Protein AF-A0AA38TGA8-F1 (afdb_monomer)

Solvent-accessible surface area (backbone atoms only — not comparable to full-atom values): 7146 Å² total; per-residue (Å²): 134,78,83,82,75,87,63,73,65,59,60,62,45,50,34,35,58,71,50,41,42,69,61,51,52,55,50,38,69,77,39,59,72,59,74,74,44,58,50,99,60,44,40,33,56,56,46,43,9,53,48,62,69,27,58,76,52,35,55,53,45,75,81,39,93,60,36,64,68,60,64,67,44,45,30,80,85,68,41,39,51,68,51,48,33,54,54,41,54,53,51,54,51,75,76,38,98,62,65,70,72,49,51,56,55,49,53,52,49,50,50,53,54,51,53,52,56,51,65,56,74,77,115

Secondary structure (DSSP, 8-state):
-------SHHHHHHHHHTT-HHHHHHHHHH-GGGGG---TTS--HHHHHHHTT-HHHHGGGGG-TTHHHHHT---TTS--HHHHHHHHHHHHHHH-S-HHHHHHHHHHHHHHHHHHHHHHTT-

InterPro domains:
  IPR036770 Ankyrin repeat-containing domain superfamily [G3DSA:1.25.40.20] (9-91)
  IPR036770 Ankyrin repeat-containing domain superfamily [SSF48403] (10-84)

Radius of gyration: 15.22 Å; Cα contacts (8 Å, |Δi|>4): 102; chains: 1; bounding box: 31×44×45 Å

pLDDT: mean 82.22, std 15.57, range [35.72, 97.19]

Sequence (123 aa):
MGPVYKYPSNILFDATKMGNTLFVIELLRAYPTLTWMRNDDGVTIFHVAAMHRHLGIYNILYDIRARHAITSLIDVNGNTMLHLIGMTSKKMREETSRASLFMQRELLWFTIVAEIEKTISLN

Foldseek 3Di:
DDDPPPPDVCVLLVCLLVLVLVVNVVVCVVPVVLQCDADPQRAHSLLSNLLNVNVSNVVVLVVDPCSLVNQPGATPVRHGSLNSNVVSLVVVCVVDPDNPVSVVVSVVSSVVVVVVNVVSVPD

Structure (mmCIF, N/CA/C/O backbone):
data_AF-A0AA38TGA8-F1
#
_entry.id   AF-A0AA38TGA8-F1
#
loop_
_atom_site.group_PDB
_atom_site.id
_atom_site.type_symbol
_atom_site.label_atom_id
_atom_site.label_alt_id
_atom_site.label_comp_id
_atom_site.label_asym_id
_atom_site.label_entity_id
_atom_site.label_seq_id
_atom_site.pdbx_PDB_ins_code
_atom_site.Cartn_x
_atom_site.Cartn_y
_atom_site.Cartn_z
_atom_site.occupancy
_atom_site.B_iso_or_equiv
_atom_site.auth_seq_id
_atom_site.auth_comp_id
_atom_site.auth_asym_id
_atom_site.auth_atom_id
_atom_site.pdbx_PDB_model_num
ATOM 1 N N . MET A 1 1 ? 2.046 -19.776 -30.322 1.00 41.06 1 MET A N 1
ATOM 2 C CA . MET A 1 1 ? 1.873 -19.181 -28.981 1.00 41.06 1 MET A CA 1
ATOM 3 C C . MET A 1 1 ? 1.027 -17.933 -29.162 1.00 41.06 1 MET A C 1
ATOM 5 O O . MET A 1 1 ? 1.445 -17.058 -29.906 1.00 41.06 1 MET A O 1
ATOM 9 N N . GLY A 1 2 ? -0.203 -17.927 -28.644 1.00 35.72 2 GLY A N 1
ATOM 10 C CA . GLY A 1 2 ? -1.121 -16.792 -28.799 1.00 35.72 2 GLY A CA 1
ATOM 11 C C . GLY A 1 2 ? -0.661 -15.574 -27.989 1.00 35.72 2 GLY A C 1
ATOM 12 O O . GLY A 1 2 ? 0.179 -15.734 -27.100 1.00 35.72 2 GLY A O 1
ATOM 13 N N . PRO A 1 3 ? -1.178 -14.370 -28.284 1.00 42.81 3 PRO A N 1
ATOM 14 C CA . PRO A 1 3 ? -0.846 -13.182 -27.512 1.00 42.81 3 PRO A CA 1
ATOM 15 C C . PRO A 1 3 ? -1.195 -13.419 -26.041 1.00 42.81 3 PRO A C 1
ATOM 17 O O . PRO A 1 3 ? -2.298 -13.857 -25.713 1.00 42.81 3 PRO A O 1
ATOM 20 N N . VAL A 1 4 ? -0.241 -13.139 -25.151 1.00 49.91 4 VAL A N 1
ATOM 21 C CA . VAL A 1 4 ? -0.507 -13.019 -23.717 1.00 49.91 4 VAL A CA 1
ATOM 22 C C . VAL A 1 4 ? -1.418 -11.809 -23.574 1.00 49.91 4 VAL A C 1
ATOM 24 O O . VAL A 1 4 ? -0.975 -10.665 -23.649 1.00 49.91 4 VAL A O 1
ATOM 27 N N . TYR A 1 5 ? -2.720 -12.054 -23.484 1.00 43.16 5 TYR A N 1
ATOM 28 C CA . TYR A 1 5 ? -3.689 -10.992 -23.306 1.00 43.16 5 TYR A CA 1
ATOM 29 C C . TYR A 1 5 ? -3.402 -10.277 -21.981 1.00 43.16 5 TYR A C 1
ATOM 31 O O . TYR A 1 5 ? -3.538 -10.859 -20.903 1.00 43.16 5 TYR A O 1
ATOM 39 N N . LYS A 1 6 ? -3.020 -9.001 -22.074 1.00 48.25 6 LYS A N 1
ATOM 40 C CA . LYS A 1 6 ? -2.869 -8.055 -20.962 1.00 48.25 6 LYS A CA 1
ATOM 41 C C . LYS A 1 6 ? -4.276 -7.703 -20.416 1.00 48.25 6 LYS A C 1
ATOM 43 O O . LYS A 1 6 ? -4.769 -6.601 -20.612 1.00 48.25 6 LYS A O 1
ATOM 48 N N . TYR A 1 7 ? -4.992 -8.679 -19.844 1.00 43.69 7 TYR A N 1
ATOM 49 C CA . TYR A 1 7 ? -6.275 -8.483 -19.139 1.00 43.69 7 TYR A CA 1
ATOM 50 C C . TYR A 1 7 ? -6.030 -7.854 -17.749 1.00 43.69 7 TYR A C 1
ATOM 52 O O . TYR A 1 7 ? -4.888 -7.796 -17.301 1.00 43.69 7 TYR A O 1
ATOM 60 N N . PRO A 1 8 ? -7.088 -7.568 -16.967 1.00 50.03 8 PRO A N 1
ATOM 61 C CA . PRO A 1 8 ? -7.586 -6.274 -16.464 1.00 50.03 8 PRO A CA 1
ATOM 62 C C . PRO A 1 8 ? -6.664 -5.531 -15.461 1.00 50.03 8 PRO A C 1
ATOM 64 O O . PRO A 1 8 ? -7.123 -4.669 -14.714 1.00 50.03 8 PRO A O 1
ATOM 67 N N . SER A 1 9 ? -5.371 -5.856 -15.421 1.00 57.56 9 SER A N 1
ATOM 68 C CA . SER A 1 9 ? -4.396 -5.409 -14.424 1.00 57.56 9 SER A CA 1
ATOM 69 C C . SER A 1 9 ? -4.209 -3.895 -14.362 1.00 57.56 9 SER A C 1
ATOM 71 O O . SER A 1 9 ? -3.792 -3.401 -13.327 1.00 57.56 9 SER A O 1
ATOM 73 N N . ASN A 1 10 ? -4.584 -3.132 -15.392 1.00 71.00 10 ASN A N 1
ATOM 74 C CA . ASN A 1 10 ? -4.602 -1.677 -15.264 1.00 71.00 10 ASN A CA 1
ATOM 75 C C . ASN A 1 10 ? -5.788 -1.180 -14.437 1.00 71.00 10 ASN A C 1
ATOM 77 O O . ASN A 1 10 ? -5.587 -0.351 -13.566 1.00 71.00 10 ASN A O 1
ATOM 81 N N . ILE A 1 11 ? -7.008 -1.701 -14.615 1.00 89.81 11 ILE A N 1
ATOM 82 C CA . ILE A 1 11 ? -8.192 -1.031 -14.050 1.00 89.81 11 ILE A CA 1
ATOM 83 C C . ILE A 1 11 ? -8.229 -1.074 -12.521 1.00 89.81 11 ILE A C 1
ATOM 85 O O . ILE A 1 11 ? -8.612 -0.094 -11.888 1.00 89.81 11 ILE A O 1
ATOM 89 N N . LEU A 1 12 ? -7.794 -2.185 -11.914 1.00 93.56 12 LEU A N 1
ATOM 90 C CA . LEU A 1 12 ? -7.710 -2.302 -10.459 1.00 93.56 12 LEU A CA 1
ATOM 91 C C . LEU A 1 12 ? -6.641 -1.351 -9.896 1.00 93.56 12 LEU A C 1
ATOM 93 O O . LEU A 1 12 ? -6.877 -0.679 -8.891 1.00 93.56 12 LEU A O 1
ATOM 97 N N . PHE A 1 13 ? -5.482 -1.267 -10.549 1.00 94.56 13 PHE A N 1
ATOM 98 C CA . PHE A 1 13 ? -4.386 -0.400 -10.122 1.00 94.56 13 PHE A CA 1
ATOM 99 C C . PHE A 1 13 ? -4.683 1.080 -10.391 1.00 94.56 13 PHE A C 1
ATOM 101 O O . PHE A 1 13 ? -4.394 1.913 -9.536 1.00 94.56 13 PHE A O 1
ATOM 108 N N . ASP A 1 14 ? -5.337 1.406 -11.503 1.00 94.56 14 ASP A N 1
ATOM 109 C CA . ASP A 1 14 ? -5.824 2.742 -11.846 1.00 94.56 14 ASP A CA 1
ATOM 110 C C . ASP A 1 14 ? -6.881 3.196 -10.838 1.00 94.56 14 ASP A C 1
ATOM 112 O O . ASP A 1 14 ? -6.757 4.268 -10.249 1.00 94.56 14 ASP A O 1
ATOM 116 N N . ALA A 1 15 ? -7.880 2.355 -10.551 1.00 95.94 15 ALA A N 1
ATOM 117 C CA . ALA A 1 15 ? -8.873 2.629 -9.516 1.00 95.94 15 ALA A CA 1
ATOM 118 C 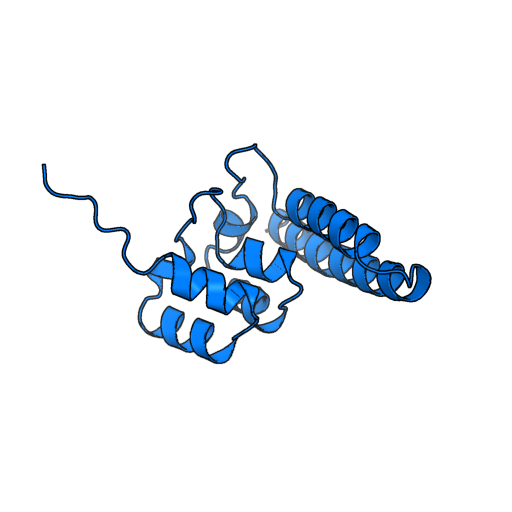C . ALA A 1 15 ? -8.218 2.842 -8.145 1.00 95.94 15 ALA A C 1
ATOM 120 O O . ALA A 1 15 ? -8.587 3.770 -7.424 1.00 95.94 15 ALA A O 1
ATOM 121 N N . THR A 1 16 ? -7.208 2.034 -7.814 1.00 96.69 16 THR A N 1
ATOM 122 C CA . THR A 1 16 ? -6.440 2.188 -6.576 1.00 96.69 16 THR A CA 1
ATOM 123 C C . THR A 1 16 ? -5.682 3.510 -6.540 1.00 96.69 16 THR A C 1
ATOM 125 O O . THR A 1 16 ? -5.768 4.236 -5.555 1.00 96.69 16 THR A O 1
ATOM 128 N N . LYS A 1 17 ? -4.985 3.863 -7.622 1.00 95.25 17 LYS A N 1
ATOM 129 C CA . LYS A 1 17 ? -4.247 5.121 -7.770 1.00 95.25 17 LYS A CA 1
ATOM 130 C C . LYS A 1 17 ? -5.159 6.343 -7.638 1.00 95.25 17 LYS A C 1
ATOM 132 O O . LYS A 1 17 ? -4.773 7.333 -7.019 1.00 95.25 17 LYS A O 1
ATOM 137 N N . MET A 1 18 ? -6.377 6.252 -8.170 1.00 95.56 18 MET A N 1
ATOM 138 C CA . MET A 1 18 ? -7.403 7.298 -8.096 1.00 95.56 18 MET A CA 1
ATOM 139 C C . MET A 1 18 ? -8.191 7.300 -6.775 1.00 95.56 18 MET A C 1
ATOM 141 O O . MET A 1 18 ? -9.022 8.181 -6.571 1.00 95.56 18 MET A O 1
ATOM 145 N N . GLY A 1 19 ? -7.956 6.341 -5.874 1.00 96.25 19 GLY A N 1
ATOM 146 C CA . GLY A 1 19 ? -8.628 6.274 -4.573 1.00 96.25 19 GLY A CA 1
ATOM 147 C C . GLY A 1 19 ? -10.076 5.785 -4.626 1.00 96.25 19 GLY A C 1
ATOM 148 O O . GLY A 1 19 ? -10.839 6.020 -3.686 1.00 96.25 19 GLY A O 1
ATOM 149 N N . ASN A 1 20 ? -10.477 5.092 -5.699 1.00 97.19 20 ASN A N 1
ATOM 150 C CA . ASN A 1 20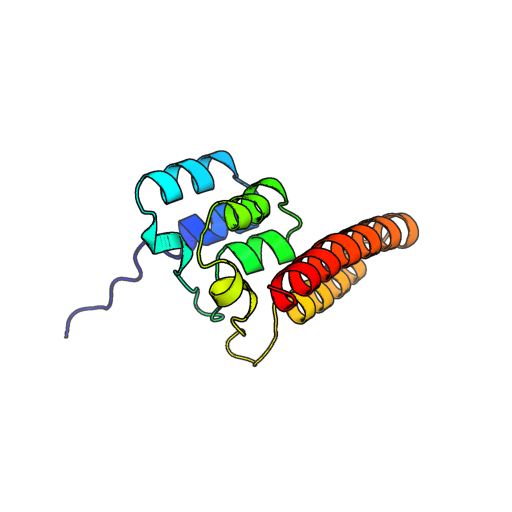 ? -11.825 4.545 -5.859 1.00 97.19 20 ASN A CA 1
ATOM 151 C C . ASN A 1 20 ? -12.038 3.320 -4.949 1.00 97.19 20 ASN A C 1
ATOM 153 O O . ASN A 1 20 ? -12.041 2.167 -5.379 1.00 97.19 20 ASN A O 1
ATOM 157 N N . THR A 1 21 ? -12.194 3.601 -3.657 1.00 96.44 21 THR A N 1
ATOM 158 C CA . THR A 1 21 ? -12.218 2.606 -2.580 1.00 96.44 21 THR A CA 1
ATOM 159 C C . THR A 1 21 ? -13.375 1.621 -2.740 1.00 96.44 21 THR A C 1
ATOM 161 O O . THR A 1 21 ? -13.172 0.420 -2.592 1.00 96.44 21 THR A O 1
ATOM 164 N N . LEU A 1 22 ? -14.570 2.104 -3.100 1.00 96.44 22 LEU A N 1
ATOM 165 C CA . LEU A 1 22 ? -15.748 1.248 -3.274 1.00 96.44 22 LEU A CA 1
ATOM 166 C C . LEU A 1 22 ? -15.533 0.215 -4.382 1.00 96.44 22 LEU A C 1
ATOM 168 O O . LEU A 1 22 ? -15.759 -0.970 -4.159 1.00 96.44 22 LEU A O 1
ATOM 172 N N . PHE A 1 23 ? -15.033 0.642 -5.544 1.00 95.94 23 PHE A N 1
ATOM 173 C CA . PHE A 1 23 ? -14.739 -0.276 -6.642 1.00 95.94 23 PHE A CA 1
ATOM 174 C C . PHE A 1 23 ? -13.705 -1.332 -6.241 1.00 95.94 23 PHE A C 1
ATOM 176 O O . PHE A 1 23 ? -13.894 -2.514 -6.517 1.00 95.94 23 PHE A O 1
ATOM 183 N N . VAL A 1 24 ? -12.629 -0.914 -5.566 1.00 96.00 24 VAL A N 1
ATOM 184 C CA . VAL A 1 24 ? -11.577 -1.832 -5.114 1.00 96.00 24 VAL A CA 1
ATOM 185 C C . VAL A 1 24 ? -12.139 -2.864 -4.134 1.00 96.00 24 VAL A C 1
ATOM 187 O O . VAL A 1 24 ? -11.887 -4.052 -4.307 1.00 96.00 24 VAL A O 1
ATOM 190 N N . ILE A 1 25 ? -12.940 -2.444 -3.149 1.00 95.12 25 ILE A N 1
ATOM 191 C CA . ILE A 1 25 ? -13.562 -3.356 -2.176 1.00 95.12 25 ILE A CA 1
ATOM 192 C C . ILE A 1 25 ? -14.456 -4.380 -2.879 1.00 95.12 25 ILE A C 1
ATOM 194 O O . ILE A 1 25 ? -14.309 -5.579 -2.643 1.00 95.12 25 ILE A O 1
ATOM 198 N N . GLU A 1 26 ? -15.358 -3.931 -3.753 1.00 95.88 26 GLU A N 1
ATOM 199 C CA . GLU A 1 26 ? -16.279 -4.830 -4.456 1.00 95.88 26 GLU A CA 1
ATOM 200 C C . GLU A 1 26 ? -15.529 -5.818 -5.357 1.00 95.88 26 GLU A C 1
ATOM 202 O O . GLU A 1 26 ? -15.842 -7.010 -5.381 1.00 95.88 26 GLU A O 1
ATOM 207 N N . LEU A 1 27 ? -14.471 -5.363 -6.033 1.00 94.19 27 LEU A N 1
ATOM 208 C CA . LEU A 1 27 ? -13.674 -6.229 -6.891 1.00 94.19 27 LEU A CA 1
ATOM 209 C C . LEU A 1 27 ? -12.879 -7.273 -6.092 1.00 94.19 27 LEU A C 1
ATOM 211 O O . LEU A 1 27 ? -12.819 -8.431 -6.502 1.00 94.19 27 LEU A O 1
ATOM 215 N N . LEU A 1 28 ? -12.304 -6.901 -4.943 1.00 92.56 28 LEU A N 1
ATOM 216 C CA . LEU A 1 28 ? -11.593 -7.841 -4.068 1.00 92.56 28 LEU A CA 1
ATOM 217 C C . LEU A 1 28 ? -12.536 -8.840 -3.391 1.00 92.56 28 LEU A C 1
ATOM 219 O O . LEU A 1 28 ? -12.144 -9.983 -3.175 1.00 92.56 28 LEU A O 1
ATOM 223 N N . ARG A 1 29 ? -13.778 -8.448 -3.085 1.00 92.56 29 ARG A N 1
ATOM 224 C CA . ARG A 1 29 ? -14.811 -9.377 -2.595 1.00 92.56 29 ARG A CA 1
ATOM 225 C C . ARG A 1 29 ? -15.155 -10.431 -3.642 1.00 92.56 29 ARG A C 1
ATOM 227 O O . ARG A 1 29 ? -15.250 -11.607 -3.305 1.00 92.56 29 ARG A O 1
ATOM 234 N N . ALA A 1 30 ? -15.311 -10.015 -4.898 1.00 94.19 30 ALA A N 1
ATOM 235 C CA . ALA A 1 30 ? -15.593 -10.924 -6.006 1.00 94.19 30 ALA A CA 1
ATOM 236 C C . ALA A 1 30 ? -14.386 -11.811 -6.359 1.00 94.19 30 ALA A C 1
ATOM 238 O O . ALA A 1 30 ? -14.553 -12.992 -6.660 1.00 94.19 30 ALA A O 1
ATOM 239 N N . TYR A 1 31 ? -13.170 -11.261 -6.289 1.00 92.19 31 TYR A N 1
ATOM 240 C CA . TYR A 1 31 ? -11.933 -11.949 -6.663 1.00 92.19 31 TYR A CA 1
ATOM 241 C C . TYR A 1 31 ? -10.822 -11.740 -5.615 1.00 92.19 31 TYR A C 1
ATOM 243 O O . TYR A 1 31 ? -9.875 -10.981 -5.847 1.00 92.19 31 TYR A O 1
ATOM 251 N N . PRO A 1 32 ? -10.867 -12.453 -4.473 1.00 89.88 32 PRO A N 1
ATOM 252 C CA . PRO A 1 32 ? -9.915 -12.255 -3.373 1.00 89.88 32 PRO A CA 1
ATOM 253 C C . PRO A 1 32 ? -8.448 -12.501 -3.746 1.00 89.88 32 PRO A C 1
ATOM 255 O O . PRO A 1 32 ? -7.541 -11.936 -3.134 1.00 89.88 32 PRO A O 1
ATOM 258 N N . THR A 1 33 ? -8.184 -13.315 -4.771 1.00 89.44 33 THR A N 1
ATOM 259 C CA . THR A 1 33 ? -6.827 -13.602 -5.263 1.00 89.44 33 THR A CA 1
ATOM 260 C C . THR A 1 33 ? -6.125 -12.372 -5.840 1.00 89.44 33 THR A C 1
ATOM 262 O O . THR A 1 33 ? -4.896 -12.333 -5.858 1.00 89.44 33 THR A O 1
ATOM 265 N N . LEU A 1 34 ? -6.872 -11.335 -6.242 1.00 91.50 34 LEU A N 1
ATOM 266 C CA . LEU A 1 34 ? -6.318 -10.078 -6.754 1.00 91.50 34 LEU A CA 1
ATOM 267 C C . LEU A 1 34 ? -5.509 -9.303 -5.705 1.00 91.50 34 LEU A C 1
ATOM 269 O O . LEU A 1 34 ? -4.679 -8.476 -6.074 1.00 91.50 34 LEU A O 1
ATOM 273 N N . THR A 1 35 ? -5.678 -9.606 -4.414 1.00 91.06 35 THR A N 1
ATOM 274 C CA . THR A 1 35 ? -4.849 -9.051 -3.327 1.00 91.06 35 THR A CA 1
ATOM 275 C C . THR A 1 35 ? -3.350 -9.326 -3.508 1.00 91.06 35 THR A C 1
ATOM 277 O O . THR A 1 35 ? -2.524 -8.540 -3.045 1.00 91.06 35 THR A O 1
ATOM 280 N N . TRP A 1 36 ? -3.003 -10.400 -4.225 1.00 91.12 36 TRP A N 1
ATOM 281 C CA . TRP A 1 36 ? -1.630 -10.814 -4.529 1.00 91.12 36 TRP A CA 1
ATOM 282 C C . TRP A 1 36 ? -1.142 -10.380 -5.911 1.00 91.12 36 TRP A C 1
ATOM 284 O O . TRP A 1 36 ? 0.013 -10.626 -6.260 1.00 91.12 36 TRP A O 1
ATOM 294 N N . MET A 1 37 ? -2.010 -9.766 -6.720 1.00 91.25 37 MET A N 1
ATOM 295 C CA . MET A 1 37 ? -1.642 -9.315 -8.057 1.00 91.25 37 MET A CA 1
ATOM 296 C C . MET A 1 37 ? -0.550 -8.247 -7.966 1.00 91.25 37 MET A C 1
ATOM 298 O O . MET A 1 37 ? -0.624 -7.330 -7.145 1.00 91.25 37 MET A O 1
ATOM 302 N N . ARG A 1 38 ? 0.452 -8.364 -8.841 1.00 92.12 38 ARG A N 1
ATOM 303 C CA . ARG A 1 38 ? 1.540 -7.395 -8.995 1.00 92.12 38 ARG A CA 1
ATOM 304 C C . ARG A 1 38 ? 1.424 -6.730 -10.364 1.00 92.12 38 ARG A C 1
ATOM 306 O O . ARG A 1 38 ? 1.093 -7.408 -11.336 1.00 92.12 38 ARG A O 1
ATOM 313 N N . ASN A 1 39 ? 1.652 -5.421 -10.425 1.00 91.56 39 ASN A N 1
ATOM 314 C CA . ASN A 1 39 ? 1.754 -4.697 -11.693 1.00 91.56 39 ASN A CA 1
ATOM 315 C C . ASN A 1 39 ? 3.149 -4.885 -12.327 1.00 91.56 39 ASN A C 1
ATOM 317 O O . ASN A 1 39 ? 3.989 -5.616 -11.798 1.00 91.56 39 ASN A O 1
ATOM 321 N N . ASP A 1 40 ? 3.397 -4.189 -13.439 1.00 91.00 40 ASP A N 1
ATOM 322 C CA . ASP A 1 40 ? 4.675 -4.229 -14.167 1.00 91.00 40 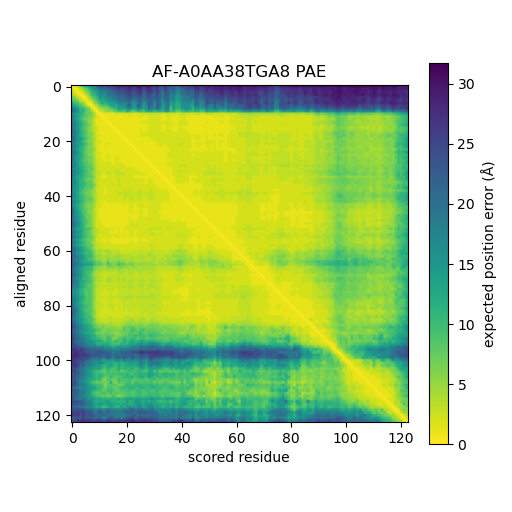ASP A CA 1
ATOM 323 C C . ASP A 1 40 ? 5.865 -3.718 -13.309 1.00 91.00 40 ASP A C 1
ATOM 325 O O . ASP A 1 40 ? 6.999 -4.133 -13.536 1.00 91.00 40 ASP A O 1
ATOM 329 N N . ASP A 1 41 ? 5.615 -2.906 -12.271 1.00 91.06 41 ASP A N 1
ATOM 330 C CA . ASP A 1 41 ? 6.633 -2.446 -11.305 1.00 91.06 41 ASP A CA 1
ATOM 331 C C . ASP A 1 41 ? 6.887 -3.462 -10.174 1.00 91.06 41 ASP A C 1
ATOM 333 O O . ASP A 1 41 ? 7.694 -3.233 -9.271 1.00 91.06 41 ASP A O 1
ATOM 337 N N . GLY A 1 42 ? 6.183 -4.595 -10.178 1.00 92.81 42 GLY A N 1
ATOM 338 C CA . GLY A 1 42 ? 6.272 -5.594 -9.121 1.00 92.81 42 GLY A CA 1
ATOM 339 C C . GLY A 1 42 ? 5.598 -5.161 -7.819 1.00 92.81 42 GLY A C 1
ATOM 340 O O . GLY A 1 42 ? 5.853 -5.768 -6.782 1.00 92.81 42 GLY A O 1
ATOM 341 N N . VAL A 1 43 ? 4.719 -4.163 -7.822 1.00 93.50 43 VAL A N 1
ATOM 342 C CA . VAL A 1 43 ? 4.026 -3.724 -6.605 1.00 93.50 43 VAL A CA 1
ATOM 343 C C . VAL A 1 43 ? 2.578 -4.202 -6.581 1.00 93.50 43 VAL A C 1
ATOM 345 O O . VAL A 1 43 ? 1.955 -4.405 -7.622 1.00 93.50 43 VAL A O 1
ATOM 348 N N . THR A 1 44 ? 2.029 -4.404 -5.383 1.00 95.19 44 THR A N 1
ATOM 349 C CA . THR A 1 44 ? 0.601 -4.717 -5.196 1.00 95.19 44 THR A CA 1
ATOM 350 C C . THR A 1 44 ? -0.227 -3.441 -5.064 1.00 95.19 44 THR A C 1
ATOM 352 O O . THR A 1 44 ? 0.306 -2.350 -4.846 1.00 95.19 44 THR A O 1
ATOM 355 N N . ILE A 1 45 ? -1.553 -3.569 -5.105 1.00 95.25 45 ILE A N 1
ATOM 356 C CA . ILE A 1 45 ? -2.471 -2.447 -4.861 1.00 95.25 45 ILE A CA 1
ATOM 357 C C . ILE A 1 45 ? -2.248 -1.770 -3.499 1.00 95.25 45 ILE A C 1
ATOM 359 O O . ILE A 1 45 ? -2.480 -0.576 -3.366 1.00 95.25 45 ILE A O 1
ATOM 363 N N . PHE A 1 46 ? -1.734 -2.485 -2.496 1.00 95.00 46 PHE A N 1
ATOM 364 C CA . PHE A 1 46 ? -1.476 -1.912 -1.172 1.00 95.00 46 PHE A CA 1
ATOM 365 C C . PHE A 1 46 ? -0.291 -0.948 -1.179 1.00 95.00 46 PHE A C 1
ATOM 367 O O . PHE A 1 46 ? -0.357 0.103 -0.546 1.00 95.00 46 PHE A O 1
ATOM 374 N N . HIS A 1 47 ? 0.740 -1.243 -1.974 1.00 94.88 47 HIS A N 1
ATOM 375 C CA . HIS A 1 47 ? 1.835 -0.306 -2.216 1.00 94.88 47 HIS A CA 1
ATOM 376 C C . HIS A 1 47 ? 1.312 0.946 -2.923 1.00 94.88 47 HIS A C 1
ATOM 378 O O . HIS A 1 47 ? 1.589 2.060 -2.489 1.00 94.88 47 HIS A O 1
ATOM 384 N N . VAL A 1 48 ? 0.493 0.774 -3.968 1.00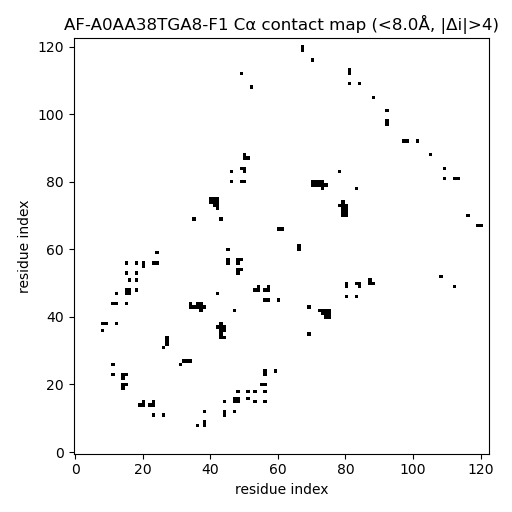 95.50 48 VAL A N 1
ATOM 385 C CA . VAL A 1 48 ? -0.077 1.902 -4.721 1.00 95.50 48 VAL A CA 1
ATOM 386 C C . VAL A 1 48 ? -0.984 2.761 -3.843 1.00 95.50 48 VAL A C 1
ATOM 388 O O . VAL A 1 48 ? -0.854 3.986 -3.860 1.00 95.50 48 VAL A O 1
ATOM 391 N N . ALA A 1 49 ? -1.853 2.144 -3.042 1.00 95.50 49 ALA A N 1
ATOM 392 C CA . ALA A 1 49 ? -2.697 2.841 -2.079 1.00 95.50 49 ALA A CA 1
ATOM 393 C C . ALA A 1 49 ? -1.850 3.628 -1.072 1.00 95.50 49 ALA A C 1
ATOM 395 O O . ALA A 1 49 ? -2.150 4.791 -0.796 1.00 95.50 49 ALA A O 1
ATOM 396 N N . ALA A 1 50 ? -0.755 3.034 -0.584 1.00 93.81 50 ALA A N 1
ATOM 397 C CA . ALA A 1 50 ? 0.127 3.697 0.360 1.00 93.81 50 ALA A CA 1
ATOM 398 C C . ALA A 1 50 ? 0.871 4.886 -0.264 1.00 93.81 50 ALA A C 1
ATOM 400 O O . ALA A 1 50 ? 0.873 5.981 0.303 1.00 93.81 50 ALA A O 1
ATOM 401 N N . MET A 1 51 ? 1.428 4.711 -1.467 1.00 93.31 51 MET A N 1
ATOM 402 C CA . MET A 1 51 ? 2.093 5.766 -2.241 1.00 93.31 51 MET A CA 1
ATOM 403 C C . MET A 1 51 ? 1.178 6.971 -2.489 1.00 93.31 51 MET A C 1
ATOM 405 O O . MET A 1 51 ? 1.656 8.101 -2.455 1.00 93.31 51 MET A O 1
ATOM 409 N N . HIS A 1 52 ? -0.126 6.745 -2.671 1.00 92.62 52 HIS A N 1
ATOM 410 C CA . HIS A 1 52 ? -1.108 7.791 -2.981 1.00 92.62 52 HIS A CA 1
ATOM 411 C C . HIS A 1 52 ? -1.967 8.232 -1.782 1.00 92.62 52 HIS A C 1
ATOM 413 O O . HIS A 1 52 ? -2.893 9.015 -1.965 1.00 92.62 52 HIS A O 1
ATOM 419 N N . ARG A 1 53 ? -1.643 7.791 -0.555 1.00 91.88 53 ARG A N 1
ATOM 420 C CA . ARG A 1 53 ? -2.331 8.181 0.699 1.00 91.88 53 ARG A CA 1
ATOM 421 C C . ARG A 1 53 ? -3.798 7.734 0.793 1.00 91.88 53 ARG A C 1
ATOM 423 O O . ARG A 1 53 ? -4.584 8.321 1.536 1.00 91.88 53 ARG A O 1
ATOM 430 N N . HIS A 1 54 ? -4.179 6.669 0.089 1.00 94.50 54 HIS A N 1
ATOM 431 C CA . HIS A 1 54 ? -5.553 6.154 0.082 1.00 94.50 54 HIS A CA 1
ATOM 432 C C . HIS A 1 54 ? -5.793 5.184 1.239 1.00 94.50 54 HIS A C 1
ATOM 434 O O . HIS A 1 54 ? -5.872 3.968 1.053 1.00 94.50 54 HIS A O 1
ATOM 440 N N . LEU A 1 55 ? -5.921 5.737 2.449 1.00 90.06 55 LEU A N 1
ATOM 441 C CA . LEU A 1 55 ? -6.046 4.966 3.692 1.00 90.06 55 LEU A CA 1
ATOM 442 C C . LEU A 1 55 ? -7.203 3.956 3.672 1.00 90.06 55 LEU A C 1
ATOM 444 O O . LEU A 1 55 ? -7.052 2.852 4.180 1.00 90.06 55 LEU A O 1
ATOM 448 N N . GLY A 1 56 ? -8.337 4.297 3.051 1.00 92.38 56 GLY A N 1
ATOM 449 C CA . GLY A 1 56 ? -9.488 3.393 2.959 1.00 92.38 56 GLY A CA 1
ATOM 450 C C . GLY A 1 56 ? -9.166 2.080 2.239 1.00 92.38 56 GLY A C 1
ATOM 451 O O . GLY A 1 56 ? -9.592 1.020 2.682 1.00 92.38 56 GLY A O 1
ATOM 452 N N . ILE A 1 57 ? -8.366 2.141 1.170 1.00 95.38 57 ILE A N 1
ATOM 453 C CA . ILE A 1 57 ? -7.916 0.948 0.439 1.00 95.38 57 ILE A CA 1
ATOM 454 C C . ILE A 1 57 ? -6.797 0.251 1.208 1.00 95.38 57 ILE A C 1
ATOM 456 O O . ILE A 1 57 ? -6.798 -0.971 1.328 1.00 95.38 57 ILE A O 1
ATOM 460 N N . TYR A 1 58 ? -5.855 1.023 1.756 1.00 92.56 58 TYR A N 1
ATOM 461 C CA . TYR A 1 58 ? -4.757 0.474 2.546 1.00 92.56 58 TYR A CA 1
ATOM 462 C C . TYR A 1 58 ? -5.268 -0.347 3.739 1.00 92.56 58 TYR A C 1
ATOM 464 O O . TYR A 1 58 ? -4.763 -1.435 3.996 1.00 92.56 58 TYR A O 1
ATOM 472 N N . ASN A 1 59 ? -6.334 0.108 4.403 1.00 91.00 59 ASN A N 1
ATOM 473 C CA . ASN A 1 59 ? -6.920 -0.576 5.552 1.00 91.00 59 ASN A CA 1
ATOM 474 C C . ASN A 1 59 ? -7.514 -1.957 5.226 1.00 91.00 59 ASN A C 1
ATOM 476 O O . ASN A 1 59 ? -7.638 -2.781 6.126 1.00 91.00 59 ASN A O 1
ATOM 480 N N . ILE A 1 60 ? -7.815 -2.263 3.960 1.00 92.12 60 ILE A N 1
ATOM 481 C CA . ILE A 1 60 ? -8.255 -3.612 3.558 1.00 92.12 60 ILE A CA 1
ATOM 482 C C . ILE A 1 60 ? -7.165 -4.652 3.870 1.00 92.12 60 ILE A C 1
ATOM 484 O O . ILE A 1 60 ? -7.460 -5.813 4.139 1.00 92.12 60 ILE A O 1
ATOM 488 N N . LEU A 1 61 ? -5.894 -4.236 3.890 1.00 89.44 61 LEU A N 1
ATOM 489 C CA . LEU A 1 61 ? -4.764 -5.092 4.229 1.00 89.44 61 LEU A CA 1
ATOM 490 C C . LEU A 1 61 ? -4.920 -5.755 5.609 1.00 89.44 61 LEU A C 1
ATOM 492 O O . LEU A 1 61 ? -4.454 -6.875 5.797 1.00 89.44 61 LEU A O 1
ATOM 496 N N . TYR A 1 62 ? -5.587 -5.108 6.569 1.00 83.00 62 TYR A N 1
ATOM 497 C CA . TYR A 1 62 ? -5.755 -5.654 7.921 1.00 83.00 62 TYR A CA 1
ATOM 498 C C . TYR A 1 62 ? -6.679 -6.862 7.985 1.00 83.00 62 TYR A C 1
ATOM 500 O O . TYR A 1 62 ? -6.460 -7.734 8.830 1.00 83.00 62 TYR A O 1
ATOM 508 N N . ASP A 1 63 ? -7.636 -6.944 7.064 1.00 85.69 63 ASP A N 1
ATOM 509 C CA . ASP A 1 63 ? -8.560 -8.072 6.944 1.00 85.69 63 ASP A CA 1
ATOM 510 C C . ASP A 1 63 ? -7.894 -9.283 6.266 1.00 85.69 63 ASP A C 1
ATOM 512 O O . ASP A 1 63 ? -8.446 -10.385 6.227 1.00 85.69 63 ASP A O 1
ATOM 516 N N . ILE A 1 64 ? -6.673 -9.111 5.747 1.00 85.69 64 ILE A N 1
ATOM 517 C CA . ILE A 1 64 ? -5.922 -10.158 5.063 1.00 85.69 64 ILE A CA 1
ATOM 518 C C . ILE A 1 64 ? -4.988 -10.853 6.053 1.00 85.69 64 ILE A C 1
ATOM 520 O O . ILE A 1 64 ? -3.997 -10.294 6.525 1.00 85.69 64 ILE A O 1
ATOM 524 N N . ARG A 1 65 ? -5.241 -12.147 6.291 1.00 84.94 65 ARG A N 1
ATOM 525 C CA . ARG A 1 65 ? -4.425 -12.992 7.186 1.00 84.94 65 ARG A CA 1
ATOM 526 C C . ARG A 1 65 ? -2.932 -12.986 6.835 1.00 84.94 65 ARG A C 1
ATOM 528 O O . ARG A 1 65 ? -2.087 -13.096 7.713 1.00 84.94 65 ARG A O 1
ATOM 535 N N . ALA A 1 66 ? -2.610 -12.853 5.554 1.00 83.50 66 ALA A N 1
ATOM 536 C CA . ALA A 1 66 ? -1.247 -12.883 5.037 1.00 83.50 66 ALA A CA 1
ATOM 537 C C . ALA A 1 66 ? -0.633 -11.488 4.810 1.00 83.50 66 ALA A C 1
ATOM 539 O O . ALA A 1 66 ? 0.324 -11.360 4.049 1.00 83.50 66 ALA A O 1
ATOM 540 N N . ARG A 1 67 ? -1.154 -10.439 5.461 1.00 85.62 67 ARG A N 1
ATOM 541 C CA . ARG A 1 67 ? -0.659 -9.059 5.317 1.00 85.62 67 ARG A CA 1
ATOM 542 C C . ARG A 1 67 ? 0.856 -8.914 5.455 1.00 85.62 67 ARG A C 1
ATOM 544 O O . ARG A 1 67 ? 1.449 -8.186 4.673 1.00 85.62 67 ARG A O 1
ATOM 551 N N . HIS A 1 68 ? 1.479 -9.663 6.369 1.00 85.19 68 HIS A N 1
ATOM 552 C CA . HIS A 1 68 ? 2.925 -9.624 6.621 1.00 85.19 68 HIS A CA 1
ATOM 553 C C . HIS A 1 68 ? 3.735 -9.998 5.372 1.00 85.19 68 HIS A C 1
ATOM 555 O O . HIS A 1 68 ? 4.762 -9.392 5.085 1.00 85.19 68 HIS A O 1
ATOM 561 N N . ALA A 1 69 ? 3.242 -10.971 4.601 1.00 88.88 69 ALA A N 1
ATOM 562 C CA . ALA A 1 69 ? 3.864 -11.390 3.353 1.00 88.88 69 ALA A CA 1
ATOM 563 C C . ALA A 1 69 ? 3.638 -10.383 2.217 1.00 88.88 69 ALA A C 1
ATOM 565 O O . ALA A 1 69 ? 4.431 -10.345 1.289 1.00 88.88 69 ALA A O 1
ATOM 566 N N . ILE A 1 70 ? 2.573 -9.578 2.275 1.00 89.19 70 ILE A N 1
ATOM 567 C CA . ILE A 1 70 ? 2.308 -8.514 1.299 1.00 89.19 70 ILE A CA 1
ATOM 568 C C . ILE A 1 70 ? 3.173 -7.285 1.600 1.00 89.19 70 ILE A C 1
ATOM 570 O O . ILE A 1 70 ? 3.723 -6.696 0.672 1.00 89.19 70 ILE A O 1
ATOM 574 N N . THR A 1 71 ? 3.309 -6.900 2.873 1.00 86.88 71 THR A N 1
ATOM 575 C CA . THR A 1 71 ? 4.119 -5.743 3.296 1.00 86.88 71 THR A CA 1
ATOM 576 C C . THR A 1 71 ? 5.616 -5.966 3.122 1.00 86.88 71 THR A C 1
ATOM 578 O O . THR A 1 71 ? 6.356 -5.002 2.978 1.00 86.88 71 THR A O 1
ATOM 581 N N . SER A 1 72 ? 6.073 -7.222 3.127 1.00 89.25 72 SER A N 1
ATOM 582 C CA . SER A 1 72 ? 7.484 -7.566 2.916 1.00 89.25 72 SER A CA 1
ATOM 583 C C . SER A 1 72 ? 7.890 -7.663 1.442 1.00 89.25 72 SER A C 1
ATOM 585 O O . SER A 1 72 ? 9.066 -7.887 1.151 1.00 89.25 72 SER A O 1
ATOM 587 N N . LEU A 1 73 ? 6.948 -7.509 0.504 1.00 91.00 73 LEU A N 1
ATOM 588 C CA . LEU A 1 73 ? 7.271 -7.500 -0.919 1.00 91.00 73 LEU A CA 1
ATOM 589 C C . LEU A 1 73 ? 8.117 -6.271 -1.269 1.00 91.00 73 LEU A C 1
ATOM 591 O O . LEU A 1 73 ? 7.906 -5.170 -0.765 1.00 91.00 73 LEU A O 1
ATOM 595 N N . ILE A 1 74 ? 9.058 -6.481 -2.183 1.00 94.25 74 ILE A N 1
ATOM 596 C CA . ILE A 1 74 ? 9.883 -5.435 -2.788 1.00 94.25 74 ILE A CA 1
ATOM 597 C C . ILE A 1 74 ? 9.487 -5.245 -4.249 1.00 94.25 74 ILE A C 1
ATOM 599 O O . ILE A 1 74 ? 9.094 -6.212 -4.909 1.00 94.25 74 ILE A O 1
ATOM 603 N N . ASP A 1 75 ? 9.585 -4.018 -4.756 1.00 94.88 75 ASP A N 1
ATOM 604 C CA . ASP A 1 75 ? 9.402 -3.727 -6.182 1.00 94.88 75 ASP A CA 1
ATOM 605 C C . ASP A 1 75 ? 10.517 -4.368 -7.040 1.00 94.88 75 ASP A C 1
ATOM 607 O O . ASP A 1 75 ? 11.450 -4.999 -6.531 1.00 94.88 75 ASP A O 1
ATOM 611 N N . VAL A 1 76 ? 10.440 -4.207 -8.364 1.00 95.12 76 VAL A N 1
ATOM 612 C CA . VAL A 1 76 ? 11.470 -4.716 -9.296 1.00 95.12 76 VAL A CA 1
ATOM 613 C C . VAL A 1 76 ? 12.873 -4.130 -9.072 1.00 95.12 76 VAL A C 1
ATOM 615 O O . VAL A 1 76 ? 13.849 -4.703 -9.550 1.00 95.12 76 VAL A O 1
ATOM 618 N N . ASN A 1 77 ? 12.987 -3.020 -8.340 1.00 95.88 77 ASN A N 1
ATOM 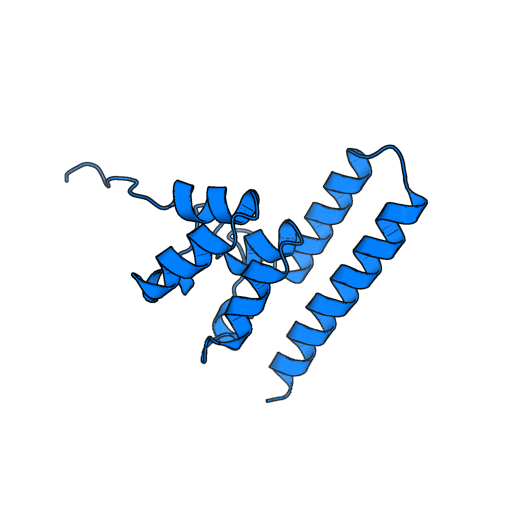619 C CA . ASN A 1 77 ? 14.239 -2.331 -8.027 1.00 95.88 77 ASN A CA 1
ATOM 620 C C . ASN A 1 77 ? 14.742 -2.625 -6.601 1.00 95.88 77 ASN A C 1
ATOM 622 O O . ASN A 1 77 ? 15.750 -2.059 -6.182 1.00 95.88 77 ASN A O 1
ATOM 626 N N . GLY A 1 78 ? 14.056 -3.484 -5.840 1.00 94.38 78 GLY A N 1
ATOM 627 C CA . GLY A 1 78 ? 14.407 -3.789 -4.453 1.00 94.38 78 GLY A CA 1
ATOM 628 C C . GLY A 1 78 ? 13.895 -2.784 -3.415 1.00 94.38 78 GLY A C 1
ATOM 629 O O . GLY A 1 78 ? 14.304 -2.850 -2.257 1.00 94.38 78 GLY A O 1
ATOM 630 N N . ASN A 1 79 ? 12.998 -1.870 -3.786 1.00 94.06 79 ASN A N 1
ATOM 631 C CA . ASN A 1 79 ? 12.398 -0.904 -2.872 1.00 94.06 79 ASN A CA 1
ATOM 632 C C . ASN A 1 79 ? 11.286 -1.550 -2.043 1.00 94.06 79 ASN A C 1
ATOM 634 O O . ASN A 1 79 ? 10.367 -2.168 -2.584 1.00 94.06 79 ASN A O 1
ATOM 638 N N . THR A 1 80 ? 11.326 -1.336 -0.729 1.00 92.00 80 THR A N 1
ATOM 639 C CA . THR A 1 80 ? 10.205 -1.665 0.166 1.00 92.00 80 THR A CA 1
ATOM 640 C C . THR A 1 80 ? 9.081 -0.634 0.046 1.00 92.00 80 THR A C 1
ATOM 642 O O . THR A 1 80 ? 9.270 0.461 -0.492 1.00 92.00 80 THR A O 1
ATOM 645 N N . MET A 1 81 ? 7.916 -0.936 0.622 1.00 90.69 81 MET A N 1
ATOM 646 C CA . MET A 1 81 ? 6.794 0.001 0.687 1.00 90.69 81 MET A CA 1
ATOM 647 C C . MET A 1 81 ? 7.188 1.366 1.287 1.00 90.69 81 MET A C 1
ATOM 649 O O . MET A 1 81 ? 6.855 2.398 0.700 1.00 90.69 81 MET A O 1
ATOM 653 N N . LEU A 1 82 ? 7.979 1.405 2.367 1.00 88.81 82 LEU A N 1
ATOM 654 C CA . LEU A 1 82 ? 8.491 2.667 2.927 1.00 88.81 82 LEU A CA 1
ATOM 655 C C . LEU A 1 82 ? 9.380 3.457 1.960 1.00 88.81 82 LEU A C 1
ATOM 657 O O . LEU A 1 82 ? 9.250 4.682 1.892 1.00 88.81 82 LEU A O 1
ATOM 661 N N . HIS A 1 83 ? 10.245 2.792 1.186 1.00 90.25 83 HIS A N 1
ATOM 662 C CA . HIS A 1 83 ? 11.060 3.468 0.169 1.00 90.25 83 HIS A CA 1
ATOM 663 C C . HIS A 1 83 ? 10.165 4.138 -0.884 1.00 90.25 83 HIS A C 1
ATOM 665 O O . HIS A 1 83 ? 10.348 5.317 -1.199 1.00 90.25 83 HIS A O 1
ATOM 671 N N . LEU A 1 84 ? 9.145 3.422 -1.36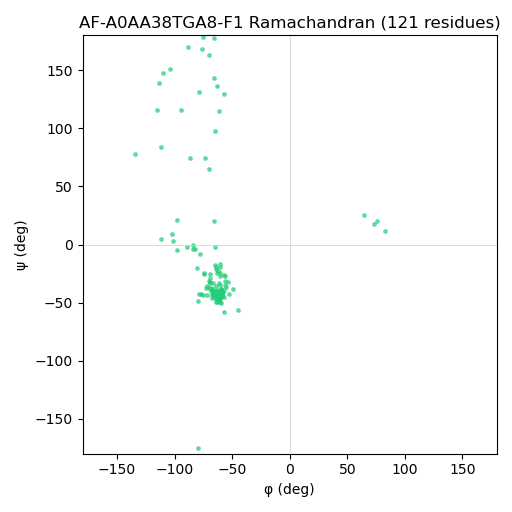8 1.00 92.25 84 LEU A N 1
ATOM 672 C CA . LEU A 1 84 ? 8.208 3.922 -2.377 1.00 92.25 84 LEU A CA 1
ATOM 673 C C . LEU A 1 84 ? 7.396 5.128 -1.883 1.00 92.25 84 LEU A C 1
ATOM 675 O O . LEU A 1 84 ? 7.199 6.099 -2.623 1.00 92.25 84 LEU A O 1
ATOM 679 N N . ILE A 1 85 ? 6.951 5.104 -0.624 1.00 90.69 85 ILE A N 1
ATOM 680 C CA . ILE A 1 85 ? 6.276 6.245 0.012 1.00 90.69 85 ILE A CA 1
ATOM 681 C C . ILE A 1 85 ? 7.242 7.435 0.083 1.00 90.69 85 ILE A C 1
ATOM 683 O O . ILE A 1 85 ? 6.868 8.523 -0.355 1.00 90.69 85 ILE A O 1
ATOM 687 N N . GLY A 1 86 ? 8.486 7.202 0.530 1.00 86.69 86 GLY A N 1
ATOM 688 C CA . GLY A 1 86 ? 9.617 8.147 0.546 1.00 86.69 86 GLY A CA 1
ATOM 689 C C . GLY A 1 86 ? 9.779 8.922 -0.754 1.00 86.69 86 GLY A C 1
ATOM 690 O O . GLY A 1 86 ? 9.769 10.156 -0.794 1.00 86.69 86 GLY A O 1
ATOM 691 N N . MET A 1 87 ? 9.908 8.168 -1.838 1.00 89.00 87 MET A N 1
ATOM 692 C CA . MET A 1 87 ? 10.122 8.704 -3.178 1.00 89.00 87 MET A CA 1
ATOM 693 C C . MET A 1 87 ? 8.905 9.482 -3.683 1.00 89.00 87 MET A C 1
ATOM 695 O O . MET A 1 87 ? 9.055 10.558 -4.265 1.00 89.00 87 MET A O 1
ATOM 699 N N . THR A 1 88 ? 7.697 8.980 -3.418 1.00 85.62 88 THR A N 1
ATOM 700 C CA . THR A 1 88 ? 6.459 9.638 -3.855 1.00 85.62 88 THR A CA 1
ATOM 701 C C . THR A 1 88 ? 6.243 10.969 -3.129 1.00 85.62 88 THR A C 1
ATOM 703 O O . THR A 1 88 ? 5.898 11.962 -3.768 1.00 85.62 88 THR A O 1
ATOM 706 N N . SER A 1 89 ? 6.540 11.036 -1.827 1.00 81.06 89 SER A N 1
ATOM 707 C CA . SER A 1 89 ? 6.520 12.281 -1.044 1.00 81.06 89 SER A CA 1
ATOM 708 C C . SER A 1 89 ? 7.430 13.353 -1.625 1.00 81.06 89 SER A C 1
ATOM 710 O O . SER A 1 89 ? 7.045 14.519 -1.736 1.00 81.06 89 SER A O 1
ATOM 712 N N . LYS A 1 90 ? 8.654 12.963 -2.004 1.00 75.81 90 LYS A N 1
ATOM 713 C CA . LYS A 1 90 ? 9.624 13.876 -2.612 1.00 75.81 90 LYS A CA 1
ATOM 714 C C . LYS A 1 90 ? 9.078 14.456 -3.918 1.00 75.81 90 LYS A C 1
ATOM 716 O O . LYS A 1 90 ? 9.093 15.672 -4.082 1.00 75.81 90 LYS A O 1
ATOM 721 N N . LYS A 1 91 ? 8.523 13.604 -4.783 1.00 79.19 91 LYS A N 1
ATOM 722 C CA . LYS A 1 91 ? 7.919 14.019 -6.054 1.00 79.19 91 LYS A CA 1
ATOM 723 C C . LYS A 1 91 ? 6.741 14.982 -5.854 1.00 79.19 91 LYS A C 1
ATOM 725 O O . LYS A 1 91 ? 6.719 16.056 -6.441 1.00 79.19 91 LYS A O 1
ATOM 730 N N . MET A 1 92 ? 5.800 14.651 -4.969 1.00 76.19 92 MET A N 1
ATOM 731 C CA . MET A 1 92 ? 4.650 15.516 -4.663 1.00 76.19 92 MET A CA 1
ATOM 732 C C . MET A 1 92 ? 5.074 16.888 -4.107 1.00 76.19 92 MET A C 1
ATOM 734 O O . MET A 1 92 ? 4.440 17.903 -4.402 1.00 76.19 92 MET A O 1
ATOM 738 N N . ARG A 1 93 ? 6.159 16.943 -3.320 1.00 73.44 93 ARG A N 1
ATOM 739 C CA . ARG A 1 93 ? 6.744 18.203 -2.838 1.00 73.44 93 ARG A CA 1
ATOM 740 C C . ARG A 1 93 ? 7.330 19.032 -3.979 1.00 73.44 93 ARG A C 1
ATOM 742 O O . ARG A 1 93 ? 7.144 20.243 -3.981 1.00 73.44 93 ARG A O 1
ATOM 749 N N . GLU A 1 94 ? 8.049 18.405 -4.906 1.00 75.50 94 GLU A N 1
ATOM 750 C CA . GLU A 1 94 ? 8.600 19.079 -6.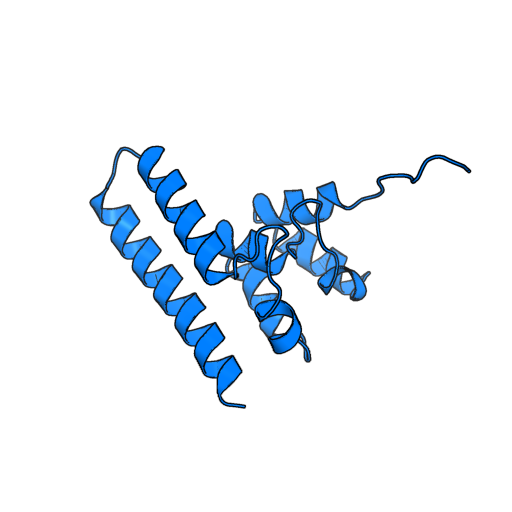090 1.00 75.50 94 GLU A CA 1
ATOM 751 C C . GLU A 1 94 ? 7.481 19.659 -6.975 1.00 75.50 94 GLU A C 1
ATOM 753 O O . GLU A 1 94 ? 7.639 20.740 -7.534 1.00 75.50 94 GLU A O 1
ATOM 758 N N . GLU A 1 95 ? 6.321 18.998 -7.021 1.00 71.25 95 GLU A N 1
ATOM 759 C CA . GLU A 1 95 ? 5.135 19.443 -7.766 1.00 71.25 95 GLU A CA 1
ATOM 760 C C . GLU A 1 95 ? 4.304 20.522 -7.032 1.00 71.25 95 GLU A C 1
ATOM 762 O O . GLU A 1 95 ? 3.548 21.258 -7.670 1.00 71.25 95 GLU A O 1
ATOM 767 N N . THR A 1 96 ? 4.436 20.670 -5.705 1.00 64.75 96 THR A N 1
ATOM 768 C CA . THR A 1 96 ? 3.567 21.547 -4.893 1.00 64.75 96 THR A CA 1
ATOM 769 C C . THR A 1 96 ? 4.331 22.724 -4.2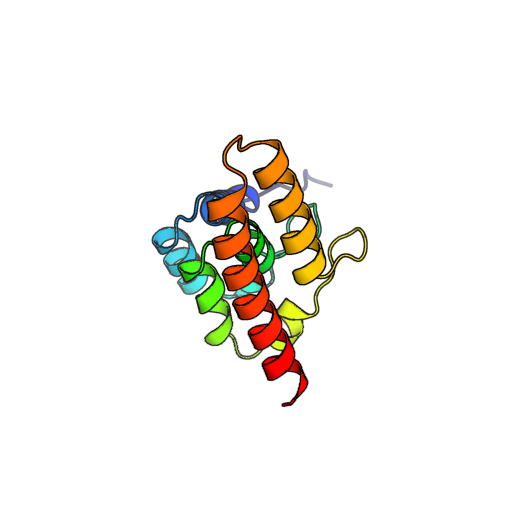66 1.00 64.75 96 THR A C 1
ATOM 771 O O . THR A 1 96 ? 5.122 22.557 -3.343 1.00 64.75 96 THR A O 1
ATOM 774 N N . SER A 1 97 ? 4.002 23.964 -4.653 1.00 60.22 97 SER A N 1
ATOM 775 C CA . SER A 1 97 ? 4.627 25.217 -4.156 1.00 60.22 97 SER A CA 1
ATOM 776 C C . SER A 1 97 ? 4.414 25.528 -2.647 1.00 60.22 97 SER A C 1
ATOM 778 O O . SER A 1 97 ? 4.946 26.506 -2.124 1.00 60.22 97 SER A O 1
ATOM 780 N N . ARG A 1 98 ? 3.667 24.705 -1.890 1.00 57.91 98 ARG A N 1
ATOM 781 C CA . ARG A 1 98 ? 3.275 24.967 -0.483 1.00 57.91 98 ARG A CA 1
ATOM 782 C C . ARG A 1 98 ? 3.956 23.992 0.488 1.00 57.91 98 ARG A C 1
ATOM 784 O O . ARG A 1 98 ? 3.377 22.988 0.889 1.00 57.91 9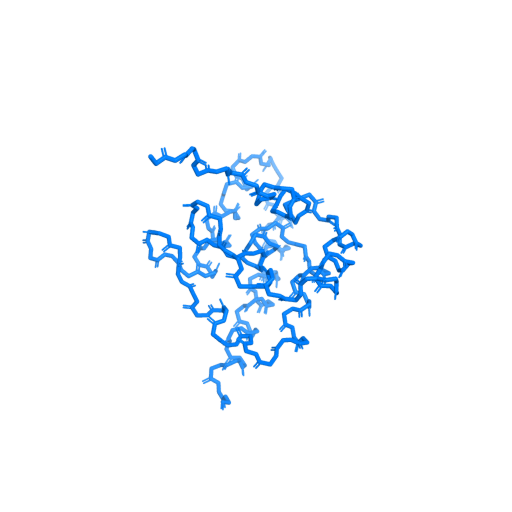8 ARG A O 1
ATOM 791 N N . ALA A 1 99 ? 5.188 24.309 0.885 1.00 62.31 99 ALA A N 1
ATOM 792 C CA . ALA A 1 99 ? 6.082 23.375 1.577 1.00 62.31 99 ALA A CA 1
ATOM 793 C C . ALA A 1 99 ? 5.681 22.983 3.020 1.00 62.31 99 ALA A C 1
ATOM 795 O O . ALA A 1 99 ? 5.948 21.855 3.423 1.00 62.31 99 ALA A O 1
ATOM 796 N N . SER A 1 100 ? 5.052 23.860 3.813 1.00 63.25 100 SER A N 1
ATOM 797 C CA . SER A 1 100 ? 4.921 23.634 5.269 1.00 63.25 100 SER A CA 1
ATOM 798 C C . SER A 1 100 ? 3.806 22.656 5.675 1.00 63.25 100 SER A C 1
ATOM 800 O O . SER A 1 100 ? 4.051 21.724 6.438 1.00 63.25 100 SER A O 1
ATOM 802 N N . LEU A 1 101 ? 2.588 22.825 5.148 1.00 64.81 101 LEU A N 1
ATOM 803 C CA . LEU A 1 101 ? 1.438 21.946 5.436 1.00 64.81 101 LEU A CA 1
ATOM 804 C C . LEU A 1 101 ? 1.593 20.550 4.819 1.00 64.81 101 LEU A C 1
ATOM 806 O O . LEU A 1 101 ? 1.112 19.565 5.379 1.00 64.81 101 LEU A O 1
ATOM 810 N N . PHE A 1 102 ? 2.281 20.469 3.678 1.00 70.50 102 PHE A N 1
ATOM 811 C CA . PHE A 1 102 ? 2.581 19.207 3.013 1.00 70.50 102 PHE A CA 1
ATOM 812 C C . PHE A 1 102 ? 3.497 18.340 3.887 1.00 70.50 102 PHE A C 1
ATOM 814 O O . PHE A 1 102 ? 3.154 17.204 4.196 1.00 70.50 102 PHE A O 1
ATOM 821 N N . MET A 1 103 ? 4.596 18.903 4.402 1.00 71.62 103 MET A N 1
ATOM 822 C CA . MET A 1 103 ? 5.545 18.165 5.246 1.00 71.62 103 MET A CA 1
ATOM 823 C C . MET A 1 103 ? 4.908 17.570 6.509 1.00 71.62 103 MET A C 1
ATOM 825 O O . MET A 1 103 ? 5.201 16.428 6.844 1.00 71.62 103 MET A O 1
ATOM 829 N N . GLN A 1 104 ? 4.022 18.301 7.196 1.00 75.31 104 GLN A N 1
ATOM 830 C CA . GLN A 1 104 ? 3.369 17.790 8.411 1.00 75.31 104 GLN A CA 1
ATOM 831 C C . GLN A 1 104 ? 2.437 16.605 8.124 1.00 75.31 104 GLN A C 1
ATOM 833 O O . GLN A 1 104 ? 2.463 15.612 8.850 1.00 75.31 104 GLN A O 1
ATOM 838 N N . ARG A 1 105 ? 1.632 16.682 7.055 1.00 75.81 105 ARG A N 1
ATOM 839 C CA . ARG A 1 105 ? 0.741 15.580 6.650 1.00 75.81 105 ARG A CA 1
ATOM 840 C C . ARG A 1 105 ? 1.520 14.355 6.188 1.00 75.81 105 ARG A C 1
ATOM 842 O O . ARG A 1 105 ? 1.146 13.236 6.518 1.00 75.81 105 ARG A O 1
ATOM 849 N N . GLU A 1 106 ? 2.616 14.574 5.475 1.00 79.06 106 GLU A N 1
ATOM 850 C CA . GLU A 1 106 ? 3.484 13.499 5.011 1.00 79.06 106 GLU A CA 1
ATOM 851 C C . GLU A 1 106 ? 4.200 12.809 6.171 1.00 79.06 106 GLU A C 1
ATOM 853 O O . GLU A 1 106 ? 4.200 11.585 6.230 1.00 79.06 106 GLU A O 1
ATOM 858 N N . LEU A 1 107 ? 4.728 13.563 7.142 1.00 78.44 107 LEU A N 1
ATOM 859 C CA . LEU A 1 107 ? 5.316 12.998 8.363 1.00 78.44 107 LEU A CA 1
ATOM 860 C C . LEU A 1 107 ? 4.306 12.151 9.147 1.00 78.44 107 LEU A C 1
ATOM 862 O O . LEU A 1 107 ? 4.649 11.061 9.610 1.00 78.44 107 LEU A O 1
ATOM 866 N N . LEU A 1 108 ? 3.058 12.617 9.259 1.00 81.19 108 LEU A N 1
ATOM 867 C CA . LEU A 1 108 ? 1.989 11.850 9.896 1.00 81.19 108 LEU A CA 1
ATOM 868 C C . LEU A 1 108 ? 1.722 10.546 9.134 1.00 81.19 108 LEU A C 1
ATOM 870 O O . LEU A 1 108 ? 1.640 9.487 9.749 1.00 81.19 108 LEU A O 1
ATOM 874 N N . TRP A 1 109 ? 1.654 10.606 7.802 1.00 83.38 109 TRP A N 1
ATOM 875 C CA . TRP A 1 109 ? 1.478 9.421 6.966 1.00 83.38 109 TRP A CA 1
ATOM 876 C C . TRP A 1 109 ? 2.630 8.417 7.099 1.00 83.38 109 TRP A C 1
ATOM 878 O O . TRP A 1 109 ? 2.379 7.226 7.276 1.00 83.38 109 TRP A O 1
ATOM 888 N N . PHE A 1 110 ? 3.884 8.881 7.073 1.00 78.69 110 PHE A N 1
ATOM 889 C CA . PHE A 1 110 ? 5.049 8.020 7.303 1.00 78.69 110 PHE A CA 1
ATOM 890 C C . PHE A 1 110 ? 4.995 7.349 8.660 1.00 78.69 110 PHE A C 1
ATOM 892 O O . PHE A 1 110 ? 5.263 6.159 8.749 1.00 78.69 110 PHE A O 1
ATOM 899 N N . THR A 1 111 ? 4.644 8.099 9.703 1.00 80.12 111 THR A N 1
ATOM 900 C CA . THR A 1 111 ? 4.554 7.553 11.060 1.00 80.12 111 THR A CA 1
ATOM 901 C C . THR A 1 111 ? 3.488 6.472 11.130 1.00 80.12 111 THR A C 1
ATOM 903 O O . THR A 1 111 ? 3.745 5.409 11.680 1.00 80.12 111 THR A O 1
ATOM 906 N N . ILE A 1 112 ? 2.326 6.713 10.515 1.00 78.12 112 ILE A N 1
ATOM 907 C CA . ILE A 1 112 ? 1.251 5.728 10.417 1.00 78.12 112 ILE A CA 1
ATOM 908 C C . ILE A 1 112 ? 1.783 4.460 9.743 1.00 78.12 112 ILE A C 1
ATOM 910 O O . ILE A 1 112 ? 1.784 3.410 10.373 1.00 78.12 112 ILE A O 1
ATOM 914 N N . VAL A 1 113 ? 2.310 4.537 8.517 1.00 78.38 113 VAL A N 1
ATOM 915 C CA . VAL A 1 113 ? 2.758 3.330 7.796 1.00 78.38 113 VAL A CA 1
ATOM 916 C C . VAL A 1 113 ? 3.939 2.638 8.485 1.00 78.38 113 VAL A C 1
ATOM 918 O O . VAL A 1 113 ? 3.950 1.415 8.582 1.00 78.38 113 VAL A O 1
ATOM 921 N N . ALA A 1 114 ? 4.902 3.387 9.020 1.00 78.25 114 ALA A N 1
ATOM 922 C CA . ALA A 1 114 ? 6.057 2.816 9.709 1.00 78.25 114 ALA A CA 1
ATOM 923 C C . ALA A 1 114 ? 5.667 2.099 11.008 1.00 78.25 114 ALA A C 1
ATOM 925 O O . ALA A 1 114 ? 6.161 1.005 11.278 1.00 78.25 114 ALA A O 1
ATOM 926 N N . GLU A 1 115 ? 4.756 2.672 11.798 1.00 76.38 115 GLU A N 1
ATOM 927 C CA . GLU A 1 115 ? 4.236 2.012 13.000 1.00 76.38 115 GLU A CA 1
ATOM 928 C C . GLU A 1 115 ? 3.471 0.731 12.633 1.00 76.38 115 GLU A C 1
ATOM 930 O O . GLU A 1 115 ? 3.566 -0.299 13.307 1.00 76.38 115 GLU A O 1
ATOM 935 N N . ILE A 1 116 ? 2.771 0.760 11.500 1.00 66.75 116 ILE A N 1
ATOM 936 C CA . ILE A 1 116 ? 2.046 -0.392 10.964 1.00 66.75 116 ILE A CA 1
ATOM 937 C C . ILE A 1 116 ? 3.012 -1.505 10.544 1.00 66.75 116 ILE A C 1
ATOM 939 O O . ILE A 1 116 ? 2.805 -2.660 10.905 1.00 66.75 116 ILE A O 1
ATOM 943 N N . GLU A 1 117 ? 4.096 -1.190 9.842 1.00 69.31 117 GLU A N 1
ATOM 944 C CA . GLU A 1 117 ? 5.104 -2.193 9.472 1.00 69.31 117 GLU A CA 1
ATOM 945 C C . GLU A 1 117 ? 5.862 -2.750 10.692 1.00 69.31 117 GLU A C 1
ATOM 947 O O . GLU A 1 117 ? 6.211 -3.935 10.744 1.00 69.31 117 GLU A O 1
ATOM 952 N N . LYS A 1 118 ? 6.080 -1.923 11.719 1.00 68.56 118 LYS A N 1
ATOM 953 C CA . LYS A 1 118 ? 6.781 -2.322 12.945 1.00 68.56 118 LYS A CA 1
ATOM 954 C C . LYS A 1 118 ? 5.953 -3.263 13.821 1.00 68.56 118 LYS A C 1
ATOM 956 O O . LYS A 1 118 ? 6.471 -4.276 14.284 1.00 68.56 118 LYS A O 1
ATOM 961 N N . THR A 1 119 ? 4.664 -2.978 14.006 1.00 57.03 119 THR A N 1
ATOM 962 C CA . THR A 1 119 ? 3.722 -3.860 14.730 1.00 57.03 119 THR A CA 1
ATOM 963 C C . THR A 1 119 ? 3.525 -5.213 14.034 1.00 57.03 119 THR A C 1
ATOM 965 O O . THR A 1 119 ? 3.235 -6.221 14.679 1.00 57.03 119 THR A O 1
ATOM 968 N N . ILE A 1 120 ? 3.753 -5.258 12.721 1.00 55.12 120 ILE A N 1
ATOM 969 C CA . ILE A 1 120 ? 3.757 -6.465 11.889 1.00 55.12 120 ILE A CA 1
ATOM 970 C C . ILE A 1 120 ? 5.024 -7.317 12.094 1.00 55.12 120 ILE A C 1
ATOM 972 O O . ILE A 1 120 ? 4.970 -8.525 11.901 1.00 55.12 120 ILE A O 1
ATOM 976 N N . SER A 1 121 ? 6.145 -6.729 12.515 1.00 51.28 121 SER A N 1
ATOM 977 C CA . SER A 1 121 ? 7.429 -7.434 12.676 1.00 51.28 121 SER A CA 1
ATOM 978 C C . SER A 1 121 ? 7.640 -8.058 14.069 1.00 51.28 121 SER A C 1
ATOM 980 O O . SER A 1 121 ? 8.678 -8.668 14.312 1.00 51.28 121 SER A O 1
ATOM 982 N N . LEU A 1 122 ? 6.689 -7.875 14.994 1.00 47.88 122 LEU A N 1
ATOM 983 C CA . LEU A 1 122 ? 6.770 -8.303 16.402 1.00 47.88 122 LEU A CA 1
ATOM 984 C C . LEU A 1 122 ? 5.794 -9.441 16.773 1.00 47.88 122 LEU A C 1
ATOM 986 O O . LEU A 1 122 ? 5.727 -9.811 17.943 1.00 47.88 122 LEU A O 1
ATOM 990 N N . ASN A 1 123 ? 5.059 -9.991 15.800 1.00 41.66 123 ASN A N 1
ATOM 991 C CA . ASN A 1 123 ? 4.173 -11.157 15.942 1.00 41.66 123 ASN A CA 1
ATOM 992 C C . ASN A 1 123 ? 4.579 -12.245 14.947 1.00 41.66 123 ASN A C 1
ATOM 994 O O . ASN A 1 123 ? 4.365 -13.433 15.268 1.00 41.66 123 ASN A O 1
#

Nearest PDB structures (foldseek):
  2dzn-assembly2_C  TM=8.730E-01  e=5.029E-02  Saccharomyces cerevisiae
  3aji-assembly2_C  TM=7.427E-01  e=2.195E-02  Mus musculus
  1wg0-assembly1_A  TM=6.631E-01  e=1.119E-02  Saccharomyces cerevisiae
  3v30-assembly1_A  TM=7.151E-01  e=2.435E-02  Homo sapiens
  3uxg-assembly1_A  TM=7.200E-01  e=4.305E-02  Homo sapiens

Mean predicted aligned error: 7.53 Å

Organism: NCBI:txid347529